Protein 5ICU (pdb70)

Organism: Methylosinus trichosporium (strain ATCC 35070 / NCIMB 11131 / UNIQEM 75 / OB3b) (NCBI:txid595536)

Foldseek 3Di:
DWAWDDKVVDFAAEDAFFDQKIKTFTNAFWDQVAKKKFKAFPVRHTQDMGWDDDPVRRRMIMDGGDGDDFFKIKIWMWTQGPVGDIDIDMHMYTYHYPDDDD

Structure (mmCIF, N/CA/C/O backbone):
data_5ICU
#
_entry.id   5ICU
#
_cell.length_a   28.671
_cell.length_b   54.125
_cell.length_c   65.371
_cell.angle_alpha   90.00
_cell.angle_beta   90.00
_cell.angle_gamma   90.00
#
_symmetry.space_group_name_H-M   'P 21 21 21'
#
loop_
_entity.id
_entity.type
_entity.pdbx_description
1 polymer CopC
2 non-polymer 'COPPER (II) ION'
3 non-polymer 'CHLORIDE ION'
4 non-polymer GLYCEROL
5 water water
#
loop_
_atom_site.group_PDB
_atom_site.id
_atom_site.type_symbol
_atom_site.label_atom_id
_atom_site.label_alt_id
_atom_site.label_comp_id
_atom_site.label_asym_id
_atom_site.label_entity_id
_atom_site.label_seq_id
_atom_site.pdbx_PDB_ins_code
_atom_site.Cartn_x
_atom_site.Cartn_y
_atom_site.Cartn_z
_atom_site.occupancy
_atom_site.B_iso_or_equiv
_atom_site.auth_seq_id
_atom_site.auth_comp_id
_atom_site.auth_asym_id
_atom_site.auth_atom_id
_atom_site.pdbx_PDB_model_num
ATOM 1 N N . HIS A 1 1 ? -2.083 -10.207 -13.098 1.00 9.99 23 HIS A N 1
ATOM 2 C CA . HIS A 1 1 ? -1.738 -10.100 -11.667 1.00 9.67 23 HIS A CA 1
ATOM 3 C C . HIS A 1 1 ? -1.589 -8.657 -11.299 1.00 9.10 23 HIS A C 1
ATOM 4 O O . HIS A 1 1 ? -0.899 -7.897 -12.003 1.00 10.05 23 HIS A O 1
ATOM 11 N N . SER A 1 2 ? -2.229 -8.271 -10.204 1.00 7.67 24 SER A N 1
ATOM 12 C CA . SER A 1 2 ? -2.144 -6.916 -9.662 1.00 7.28 24 SER A CA 1
ATOM 13 C C . SER A 1 2 ? -1.148 -6.930 -8.550 1.00 6.99 24 SER A C 1
ATOM 14 O O . SER A 1 2 ? -1.460 -7.228 -7.420 1.00 7.19 24 SER A O 1
ATOM 17 N N . PHE A 1 3 ? 0.112 -6.709 -8.888 1.00 6.84 25 PHE A N 1
ATOM 18 C CA . PHE A 1 3 ? 1.197 -6.739 -7.909 1.00 6.73 25 PHE A CA 1
ATOM 19 C C . PHE A 1 3 ? 1.247 -5.494 -7.054 1.00 6.68 25 PHE A C 1
ATOM 20 O O . PHE A 1 3 ? 0.910 -4.414 -7.509 1.00 6.91 25 PHE A O 1
ATOM 28 N N . LEU A 1 4 ? 1.755 -5.587 -5.827 1.00 6.53 26 LEU A N 1
ATOM 29 C CA . LEU A 1 4 ? 1.917 -4.401 -5.010 1.00 6.74 26 LEU A CA 1
ATOM 30 C C . LEU A 1 4 ? 2.924 -3.466 -5.671 1.00 7.30 26 LEU A C 1
ATOM 31 O O . LEU A 1 4 ? 4.032 -3.894 -6.069 1.00 7.31 26 LEU A O 1
ATOM 36 N N . VAL A 1 5 ? 2.571 -2.169 -5.757 1.00 7.64 27 VAL A N 1
ATOM 37 C CA . VAL A 1 5 ? 3.515 -1.170 -6.270 1.00 8.40 27 VAL A CA 1
ATOM 38 C C . VAL A 1 5 ? 3.804 -0.041 -5.325 1.00 9.11 27 VAL A C 1
ATOM 39 O O . VAL A 1 5 ? 4.788 0.662 -5.526 1.00 9.94 27 VAL A O 1
ATOM 43 N N . ASP A 1 6 ? 2.992 0.154 -4.309 1.00 9.60 28 ASP A N 1
ATOM 44 C CA . ASP A 1 6 ? 3.267 1.157 -3.271 1.00 10.48 28 ASP A CA 1
ATOM 45 C C . ASP A 1 6 ? 2.532 0.795 -2.010 1.00 9.55 28 ASP A C 1
ATOM 46 O O . ASP A 1 6 ? 1.500 0.187 -2.067 1.00 8.98 28 ASP A O 1
ATOM 51 N N . ALA A 1 7 ? 3.040 1.221 -0.866 1.00 9.17 29 ALA A N 1
ATOM 52 C CA . ALA A 1 7 ? 2.388 0.964 0.402 1.00 8.93 29 ALA A CA 1
ATOM 53 C C . ALA A 1 7 ? 2.756 2.039 1.397 1.00 9.38 29 ALA A C 1
ATOM 54 O O . ALA A 1 7 ? 3.851 2.593 1.329 1.00 10.14 29 ALA A O 1
ATOM 56 N N . SER A 1 8 ? 1.826 2.277 2.317 1.00 9.64 30 SER A N 1
ATOM 57 C CA . SER A 1 8 ? 2.043 3.143 3.487 1.00 10.74 30 SER A CA 1
ATOM 58 C C . SER A 1 8 ? 1.487 2.465 4.723 1.00 10.59 30 SER A C 1
ATOM 59 O O . SER A 1 8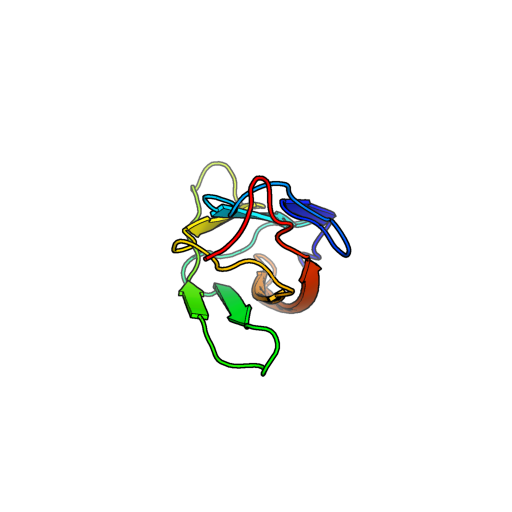 ? 0.314 2.163 4.750 1.00 10.67 30 SER A O 1
ATOM 62 N N . PRO A 1 9 ? 2.285 2.212 5.773 1.00 10.33 31 PRO A N 1
ATOM 63 C CA . PRO A 1 9 ? 3.753 2.263 5.728 1.00 10.51 31 PRO A CA 1
ATOM 64 C C . PRO A 1 9 ? 4.340 1.336 4.673 1.00 10.97 31 PRO A C 1
ATOM 65 O O . PRO A 1 9 ? 3.667 0.408 4.259 1.00 9.94 31 PRO A O 1
ATOM 69 N N . SER A 1 10 ? 5.552 1.549 4.199 1.00 12.33 32 SER A N 1
ATOM 70 C CA . SER A 1 10 ? 6.106 0.518 3.306 1.00 13.16 32 SER A CA 1
ATOM 71 C C . SER A 1 10 ? 7.198 -0.294 3.972 1.00 12.40 32 SER A C 1
ATOM 72 O O . SER A 1 10 ? 7.520 -0.081 5.139 1.00 12.00 32 SER A O 1
ATOM 75 N N . ALA A 1 11 ? 7.681 -1.281 3.236 1.00 11.87 33 ALA A N 1
ATOM 76 C CA . ALA A 1 11 ? 8.625 -2.263 3.724 1.00 11.50 33 ALA A CA 1
ATOM 77 C C . ALA A 1 11 ? 9.817 -1.582 4.370 1.00 11.93 33 ALA A C 1
ATOM 78 O O . ALA A 1 11 ? 10.475 -0.713 3.780 1.00 11.38 33 ALA A O 1
ATOM 80 N N . LYS A 1 12 ? 10.077 -2.031 5.593 1.00 12.19 34 LYS A N 1
ATOM 81 C CA . LYS A 1 12 ? 11.193 -1.612 6.444 1.00 13.73 34 LYS A CA 1
ATOM 82 C C . LYS A 1 12 ? 11.107 -0.171 6.959 1.00 13.74 34 LYS A C 1
ATOM 83 O O . LYS A 1 12 ? 12.060 0.331 7.555 1.00 14.44 34 LYS A O 1
ATOM 89 N N . ASP A 1 13 ? 9.953 0.481 6.791 1.00 13.55 35 ASP A N 1
ATOM 90 C CA . ASP A 1 13 ? 9.756 1.839 7.327 1.00 13.77 35 ASP A CA 1
ATOM 91 C C . ASP A 1 13 ? 9.701 1.775 8.840 1.00 12.95 35 ASP A C 1
ATOM 92 O O . ASP A 1 13 ? 9.214 0.826 9.431 1.00 12.38 35 ASP A O 1
ATOM 97 N N . HIS A 1 14 ? 10.216 2.845 9.431 1.00 12.81 36 HIS A N 1
ATOM 98 C CA . HIS A 1 14 ? 9.920 3.194 10.810 1.00 12.73 36 HIS A CA 1
ATOM 99 C C . HIS A 1 14 ? 9.004 4.375 10.806 1.00 12.90 36 HIS A C 1
ATOM 100 O O . HIS A 1 14 ? 9.312 5.391 10.156 1.00 14.13 36 HIS A O 1
ATOM 107 N N . VAL A 1 15 ? 7.932 4.301 11.579 1.00 12.10 37 VAL A N 1
ATOM 108 C CA . VAL A 1 15 ? 6.961 5.371 11.703 1.00 12.17 37 VAL A CA 1
ATOM 109 C C . VAL A 1 15 ? 7.022 5.821 13.152 1.00 11.91 37 VAL A C 1
ATOM 110 O O . VAL A 1 15 ? 7.309 5.033 14.042 1.00 11.98 37 VAL A O 1
ATOM 114 N N . ALA A 1 16 ? 6.748 7.100 13.360 1.00 12.37 38 ALA A N 1
ATOM 115 C CA . ALA A 1 16 ? 6.916 7.732 14.666 1.00 12.72 38 ALA A CA 1
ATOM 116 C C . ALA A 1 16 ? 5.744 7.529 15.585 1.00 12.28 38 ALA A C 1
ATOM 117 O O . ALA A 1 16 ? 5.818 7.869 16.774 1.00 13.49 38 ALA A O 1
ATOM 119 N N . ALA A 1 17 ? 4.638 7.047 15.038 1.00 11.70 39 ALA A N 1
ATOM 120 C CA . ALA A 1 17 ? 3.433 6.797 15.790 1.00 11.23 39 ALA A CA 1
ATOM 121 C C . ALA A 1 17 ? 2.620 5.737 15.086 1.00 10.77 39 ALA A C 1
ATOM 122 O O . ALA A 1 17 ? 2.894 5.429 13.925 1.00 10.38 39 ALA A O 1
ATOM 124 N N . SER A 1 18 ? 1.617 5.193 15.770 1.00 10.39 40 SER A N 1
ATOM 125 C CA . SER A 1 18 ? 0.806 4.136 15.186 1.00 10.15 40 SER A CA 1
ATOM 126 C C . SER A 1 18 ? 0.122 4.676 13.922 1.00 10.37 40 SER A C 1
ATOM 127 O O . SER A 1 18 ? -0.470 5.738 13.975 1.00 10.81 40 SER A O 1
ATOM 130 N N . PRO A 1 19 ? 0.193 3.930 12.803 1.00 10.83 41 PRO A N 1
ATOM 131 C CA . PRO A 1 19 ? -0.476 4.401 11.571 1.00 11.41 41 PRO A CA 1
ATOM 132 C C . PRO A 1 19 ? -1.987 4.266 11.702 1.00 11.71 41 PRO A C 1
ATOM 133 O O . PRO A 1 19 ? -2.460 3.227 12.144 1.00 12.37 41 PRO A O 1
ATOM 137 N N . LYS A 1 20 ? -2.744 5.254 11.281 1.00 12.47 42 LYS A N 1
ATOM 138 C CA . LYS A 1 20 ? -4.199 5.140 11.357 1.00 13.42 42 LYS A CA 1
ATOM 139 C C . LYS A 1 20 ? -4.719 4.075 10.390 1.00 12.35 42 LYS A C 1
ATOM 140 O O . LYS A 1 20 ? -5.681 3.365 10.677 1.00 12.20 42 LYS A O 1
ATOM 146 N N . LEU A 1 21 ? -4.044 3.933 9.271 1.00 12.34 43 LEU A N 1
ATOM 147 C CA . LEU A 1 21 ? -4.373 2.865 8.360 1.00 12.31 43 LEU A CA 1
ATOM 148 C C . LEU A 1 21 ? -3.181 2.423 7.579 1.00 11.02 43 LEU A C 1
ATOM 149 O O . LEU A 1 21 ? -2.120 3.074 7.565 1.00 10.95 43 LEU A O 1
ATOM 154 N N . VAL A 1 22 ? -3.338 1.240 6.990 1.00 9.88 44 VAL A N 1
ATOM 155 C CA . VAL A 1 22 ? -2.414 0.687 6.012 1.00 9.57 44 VAL A CA 1
ATOM 156 C C . VAL A 1 22 ? -3.044 0.938 4.660 1.00 9.14 44 VAL A C 1
ATOM 157 O O . VAL A 1 22 ? -4.226 0.613 4.473 1.00 8.56 44 VAL A O 1
ATOM 161 N N . LYS A 1 23 ? -2.291 1.526 3.748 1.00 9.14 45 LYS A N 1
ATOM 162 C CA . LYS A 1 23 ? -2.737 1.823 2.388 1.00 9.83 45 LYS A CA 1
ATOM 163 C C . LYS A 1 23 ? -1.888 1.066 1.416 1.00 9.07 45 LYS A C 1
ATOM 164 O O . LYS A 1 23 ? -0.658 1.213 1.411 1.00 9.12 45 LYS A O 1
ATOM 170 N N . LEU A 1 24 ? -2.506 0.274 0.548 1.00 8.05 46 LEU A N 1
ATOM 171 C CA . LEU A 1 24 ? -1.782 -0.474 -0.472 1.00 7.84 46 LEU A CA 1
ATOM 172 C C . LEU A 1 24 ? -2.253 -0.081 -1.846 1.00 8.05 46 LEU A C 1
ATOM 173 O O . LEU A 1 24 ? -3.455 0.102 -2.049 1.00 8.24 46 LEU A O 1
ATOM 178 N N . ARG A 1 25 ? -1.331 0.044 -2.798 1.00 7.96 47 ARG A N 1
ATOM 179 C CA . ARG A 1 25 ? -1.667 0.324 -4.197 1.00 8.57 47 ARG A CA 1
ATOM 180 C C . ARG A 1 25 ? -1.011 -0.732 -5.046 1.00 7.85 47 ARG A C 1
ATOM 181 O O . ARG A 1 25 ? 0.159 -1.113 -4.825 1.00 7.63 47 ARG A O 1
ATOM 189 N N . PHE A 1 26 ? -1.774 -1.228 -6.019 1.00 7.39 48 PHE A N 1
ATOM 190 C CA . PHE A 1 26 ? -1.406 -2.351 -6.871 1.00 7.16 48 PHE A CA 1
ATOM 191 C C . PHE A 1 26 ? -1.236 -1.888 -8.308 1.00 7.30 48 PHE A C 1
ATOM 192 O O . PHE A 1 26 ? -1.707 -0.815 -8.690 1.00 7.78 48 PHE A O 1
ATOM 200 N N . GLY A 1 27 ? -0.627 -2.742 -9.119 1.00 7.41 49 GLY A N 1
ATOM 201 C CA . GLY A 1 27 ? -0.415 -2.457 -10.520 1.00 7.87 49 GLY A CA 1
ATOM 202 C C . GLY A 1 27 ? -1.592 -2.655 -11.433 1.00 8.03 49 GLY A C 1
ATOM 203 O O . GLY A 1 27 ? -1.507 -2.330 -12.642 1.00 9.44 49 GLY A O 1
ATOM 204 N N . GLY A 1 28 ? -2.671 -3.190 -10.910 1.00 7.61 50 GLY A N 1
ATOM 205 C CA . GLY A 1 28 ? -3.925 -3.397 -11.650 1.00 7.63 50 GLY A CA 1
ATOM 206 C C . GLY A 1 28 ? -5.023 -3.408 -10.613 1.00 7.37 50 GLY A C 1
ATOM 207 O O . GLY A 1 28 ? -4.789 -3.279 -9.387 1.00 7.25 50 GLY A O 1
ATOM 208 N N . GLY A 1 29 ? -6.262 -3.564 -11.075 1.00 7.18 51 GLY A N 1
ATOM 209 C CA . GLY A 1 29 ? -7.416 -3.567 -10.164 1.00 7.07 51 GLY A CA 1
ATOM 210 C C . GLY A 1 29 ? -7.355 -4.753 -9.210 1.00 6.75 51 GLY A C 1
ATOM 211 O O . GLY A 1 29 ? -6.882 -5.832 -9.544 1.00 6.40 51 GLY A O 1
ATOM 212 N N . VAL A 1 30 ? -7.945 -4.565 -8.038 1.00 6.80 52 VAL A N 1
ATOM 213 C CA . VAL A 1 30 ? -8.213 -5.652 -7.109 1.00 6.92 52 VAL A CA 1
ATOM 214 C C . VAL A 1 30 ? -9.657 -5.545 -6.657 1.00 7.32 52 VAL A C 1
ATOM 215 O O . VAL A 1 30 ? -10.261 -4.490 -6.710 1.00 8.15 52 VAL A O 1
ATOM 219 N N . GLU A 1 31 ? -10.195 -6.676 -6.190 1.00 7.54 53 GLU A N 1
ATOM 220 C CA . GLU A 1 31 ? -11.587 -6.765 -5.782 1.00 8.06 53 GLU A CA 1
ATOM 221 C C . GLU A 1 31 ? -11.648 -6.652 -4.280 1.00 7.25 53 GLU A C 1
ATOM 222 O O . GLU A 1 31 ? -11.309 -7.606 -3.591 1.00 6.67 53 GLU A O 1
ATOM 228 N N . PRO A 1 32 ? -12.071 -5.517 -3.701 1.00 7.21 54 PRO A N 1
ATOM 229 C CA . PRO A 1 32 ? -12.014 -5.383 -2.262 1.00 6.92 54 PRO A CA 1
ATOM 230 C C . PRO A 1 32 ? -12.771 -6.461 -1.455 1.00 6.61 54 PRO A C 1
ATOM 231 O O . PRO A 1 32 ? -12.301 -6.896 -0.391 1.00 6.88 54 PRO A O 1
ATOM 235 N N . ALA A 1 33 ? -13.933 -6.895 -1.936 1.00 6.30 55 ALA A N 1
ATOM 236 C CA . ALA A 1 33 ? -14.735 -7.867 -1.184 1.00 6.30 55 ALA A CA 1
ATOM 237 C C . ALA A 1 33 ? -14.100 -9.236 -1.179 1.00 6.06 55 ALA A C 1
ATOM 238 O O . ALA A 1 33 ? -14.478 -10.082 -0.341 1.00 6.08 55 ALA A O 1
ATOM 240 N N . TYR A 1 34 ? -13.134 -9.478 -2.062 1.00 5.68 56 TYR A N 1
ATOM 241 C CA . TYR A 1 34 ? -12.399 -10.753 -2.111 1.00 5.55 56 TYR A CA 1
ATOM 242 C C . TYR A 1 34 ? -10.916 -10.516 -1.911 1.00 5.52 56 TYR A C 1
ATOM 243 O O . TYR A 1 34 ? -10.084 -11.280 -2.378 1.00 5.68 56 TYR A O 1
ATOM 252 N N . SER A 1 35 ? -10.574 -9.511 -1.114 1.00 5.61 57 SER A N 1
ATOM 253 C CA . SER A 1 35 ? -9.158 -9.220 -0.775 1.00 5.94 57 SER A CA 1
ATOM 254 C C . SER A 1 35 ? -9.009 -9.144 0.733 1.00 5.95 57 SER A C 1
ATOM 255 O O . SER A 1 35 ? -9.919 -8.723 1.439 1.00 6.68 57 SER A O 1
ATOM 258 N N . SER A 1 36 ? -7.826 -9.478 1.214 1.00 5.73 58 SER A N 1
ATOM 259 C CA . SER A 1 36 ? -7.547 -9.563 2.636 1.00 5.86 58 SER A CA 1
ATOM 260 C C . SER A 1 36 ? -6.205 -8.886 2.924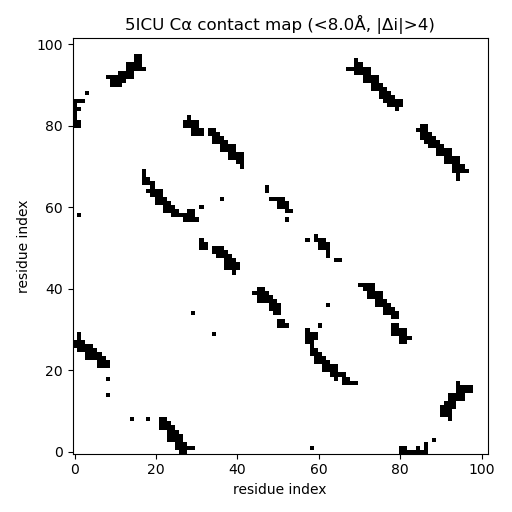 1.00 5.61 58 SER A C 1
ATOM 261 O O . SER A 1 36 ? -5.227 -9.102 2.198 1.00 6.07 58 SER A O 1
ATOM 264 N N . ILE A 1 37 ? -6.177 -8.063 3.976 1.00 5.34 59 ILE A N 1
ATOM 265 C CA . ILE A 1 37 ? -4.957 -7.491 4.523 1.00 5.31 59 ILE A CA 1
ATOM 266 C C . ILE A 1 37 ? -4.999 -7.846 6.002 1.00 5.34 59 ILE A C 1
ATOM 267 O O . ILE A 1 37 ? -6.030 -7.672 6.657 1.00 5.75 59 ILE A O 1
ATOM 272 N N . SER A 1 38 ? -3.847 -8.249 6.518 1.00 5.38 60 SER A N 1
ATOM 273 C CA . SER A 1 38 ? -3.713 -8.562 7.937 1.00 5.57 60 SER A CA 1
ATOM 274 C C . SER A 1 38 ? -2.489 -7.876 8.509 1.00 5.61 60 SER A C 1
ATOM 275 O O . SER A 1 38 ? -1.476 -7.739 7.843 1.00 5.76 60 SER A O 1
ATOM 278 N N . ILE A 1 39 ? -2.569 -7.452 9.768 1.00 5.77 61 ILE A N 1
ATOM 279 C CA . ILE A 1 39 ? -1.402 -7.026 10.524 1.00 6.14 61 ILE A CA 1
ATOM 280 C C . ILE A 1 39 ? -1.118 -8.044 11.577 1.00 6.17 61 ILE A C 1
ATOM 281 O O . ILE A 1 39 ? -2.012 -8.425 12.349 1.00 6.35 61 ILE A O 1
ATOM 286 N N . LEU A 1 40 ? 0.134 -8.489 11.612 1.00 6.41 62 LEU A N 1
ATOM 287 C CA . LEU A 1 40 ? 0.656 -9.451 12.608 1.00 6.97 62 LEU A CA 1
ATOM 288 C C . LEU A 1 40 ? 1.610 -8.730 13.514 1.00 7.19 62 LEU A C 1
ATOM 289 O O . LEU A 1 40 ? 2.361 -7.891 13.068 1.00 7.23 62 LEU A O 1
ATOM 294 N N . ASP A 1 41 ? 1.565 -9.028 14.802 1.00 7.62 63 ASP A N 1
ATOM 295 C CA . ASP A 1 41 ? 2.569 -8.476 15.726 1.00 8.31 63 ASP A CA 1
ATOM 296 C C . ASP A 1 41 ? 3.871 -9.247 15.683 1.00 8.78 63 ASP A C 1
ATOM 297 O O . ASP A 1 41 ? 4.022 -10.146 14.857 1.00 8.49 63 ASP A O 1
ATOM 302 N N . SER A 1 42 ? 4.829 -8.865 16.521 1.00 9.65 64 SER A N 1
ATOM 303 C CA . SER A 1 42 ? 6.156 -9.415 16.452 1.00 10.49 64 SER A CA 1
ATOM 304 C C . SER A 1 42 ? 6.259 -10.849 16.878 1.00 11.03 64 SER A C 1
ATOM 305 O O . SER A 1 42 ? 7.304 -11.444 16.711 1.00 10.51 64 SER A O 1
ATOM 308 N N . THR A 1 43 ? 5.182 -11.408 17.439 1.00 11.99 65 THR A N 1
ATOM 309 C CA . THR A 1 43 ? 5.091 -12.866 17.725 1.00 13.27 65 THR A CA 1
ATOM 310 C C . THR A 1 43 ? 4.304 -13.636 16.647 1.00 12.37 65 THR A C 1
ATOM 311 O O . THR A 1 43 ? 4.179 -14.862 16.686 1.00 13.13 65 THR A O 1
ATOM 315 N N . GLY A 1 44 ? 3.770 -12.917 15.680 1.00 10.89 66 GLY A N 1
ATOM 316 C CA . GLY A 1 44 ? 2.932 -13.469 14.643 1.00 10.43 66 GLY A CA 1
ATOM 317 C C . GLY A 1 44 ? 1.446 -13.557 15.019 1.00 10.02 66 GLY A C 1
ATOM 318 O O . GLY A 1 44 ? 0.697 -14.131 14.262 1.00 10.83 66 GLY A O 1
ATOM 319 N N . LYS A 1 45 ? 1.044 -12.952 16.135 1.00 10.13 67 LYS A N 1
ATOM 320 C CA . LYS A 1 45 ? -0.360 -12.901 16.509 1.00 10.44 67 LYS A CA 1
ATOM 321 C C . LYS A 1 45 ? -1.111 -11.957 15.575 1.00 9.14 67 LYS A C 1
ATOM 322 O O . LYS A 1 45 ? -0.652 -10.853 15.258 1.00 8.03 67 LYS A O 1
ATOM 328 N N . LEU A 1 46 ? -2.301 -12.376 15.153 1.00 8.51 68 LEU A N 1
ATOM 329 C CA . LEU A 1 46 ? -3.163 -11.566 14.300 1.00 8.48 68 LEU A CA 1
ATOM 330 C C . L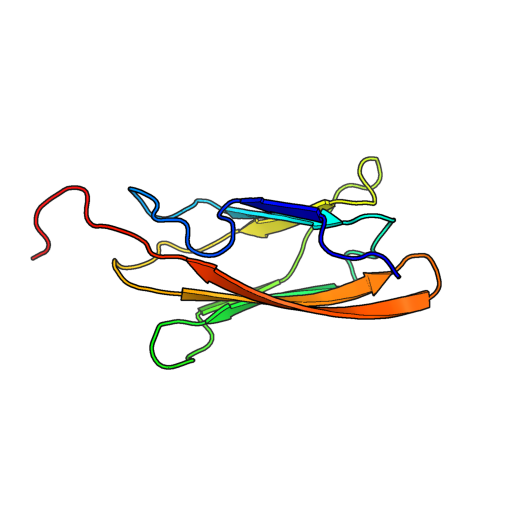EU A 1 46 ? -3.718 -10.398 15.08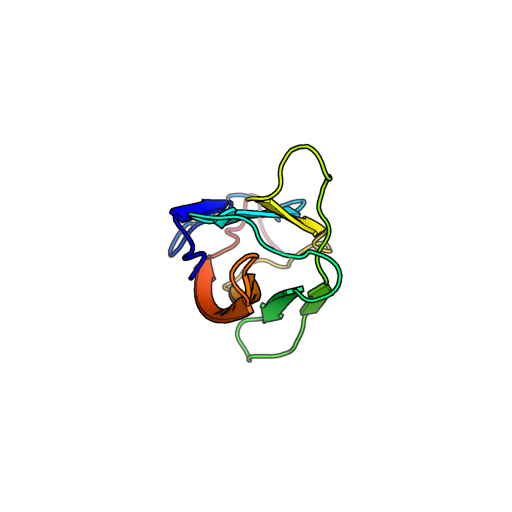8 1.00 8.32 68 LEU A C 1
ATOM 331 O O . LEU A 1 46 ? -4.427 -10.583 16.055 1.00 9.14 68 LEU A O 1
ATOM 336 N N . VAL A 1 47 ? -3.391 -9.190 14.659 1.00 7.65 69 VAL A N 1
ATOM 337 C CA . VAL A 1 47 ? -3.888 -7.956 15.301 1.00 7.77 69 VAL A CA 1
ATOM 338 C C . VAL A 1 47 ? -5.239 -7.561 14.706 1.00 7.90 69 VAL A C 1
ATOM 339 O O . VAL A 1 47 ? -6.196 -7.267 15.439 1.00 8.62 69 VAL A O 1
ATOM 343 N N . VAL A 1 48 ? -5.308 -7.523 13.369 1.00 7.35 70 VAL A N 1
ATOM 344 C CA . VAL A 1 48 ? -6.522 -7.124 12.663 1.00 7.57 70 VAL A CA 1
ATOM 345 C C . VAL A 1 48 ? -6.446 -7.651 11.245 1.00 6.96 70 VAL A C 1
ATOM 346 O O . VAL A 1 48 ? -5.347 -7.809 10.715 1.00 6.86 70 VAL A O 1
ATOM 350 N N . GLU A 1 49 ? -7.595 -7.966 10.688 1.00 6.92 71 GLU A N 1
ATOM 351 C CA . GLU A 1 49 ? -7.726 -8.347 9.274 1.00 6.95 71 GLU A CA 1
ATOM 352 C C . GLU A 1 49 ? -8.861 -7.564 8.661 1.00 7.13 71 GLU A C 1
ATOM 353 O O . GLU A 1 49 ? -9.861 -7.282 9.314 1.00 7.54 71 GLU A O 1
ATOM 359 N N . GLY A 1 50 ? -8.718 -7.225 7.395 1.00 6.85 72 GLY A N 1
ATOM 360 C CA . GLY A 1 50 ? -9.833 -6.672 6.623 1.00 7.57 72 GLY A CA 1
ATOM 361 C C . GLY A 1 50 ? -9.374 -6.059 5.332 1.00 7.49 72 GLY A C 1
ATOM 362 O O . GLY A 1 50 ? -8.244 -6.328 4.902 1.00 8.06 72 GLY A O 1
ATOM 363 N N . ALA A 1 51 ? -10.224 -5.273 4.672 1.00 7.85 73 ALA A N 1
ATOM 364 C CA . ALA A 1 51 ? -9.878 -4.565 3.438 1.00 8.35 73 ALA A CA 1
ATOM 365 C C . ALA A 1 51 ? -11.049 -3.720 3.017 1.00 9.17 73 ALA A C 1
ATOM 366 O O . ALA A 1 51 ? -12.199 -4.165 3.060 1.00 10.48 73 ALA A O 1
ATOM 368 N N . LYS A 1 52 ? -10.767 -2.478 2.636 1.00 10.08 74 LYS A N 1
ATOM 369 C CA . LYS A 1 52 ? -11.830 -1.683 2.012 1.00 11.56 74 LYS A CA 1
ATOM 370 C C . LYS A 1 52 ? -11.275 -0.969 0.810 1.00 10.24 74 LYS A C 1
ATOM 371 O O . LYS A 1 52 ? -10.062 -0.831 0.655 1.00 9.44 74 LYS A O 1
ATOM 377 N N . GLY A 1 53 ? -12.177 -0.637 -0.090 1.00 10.27 75 GLY A N 1
ATOM 378 C CA . GLY A 1 53 ? -11.816 0.133 -1.280 1.00 10.73 75 GLY A CA 1
ATOM 379 C C . GLY A 1 53 ? -12.936 1.027 -1.725 1.00 11.85 75 GLY A C 1
ATOM 380 O O . GLY A 1 53 ? -14.030 0.985 -1.192 1.00 12.56 75 GLY A O 1
ATOM 381 N N . GLN A 1 54 ? -12.656 1.805 -2.751 1.00 12.70 76 GLN A N 1
ATOM 382 C CA . GLN A 1 54 ? -13.611 2.726 -3.372 1.00 13.99 76 GLN A CA 1
ATOM 383 C C . GLN A 1 54 ? -13.643 2.372 -4.840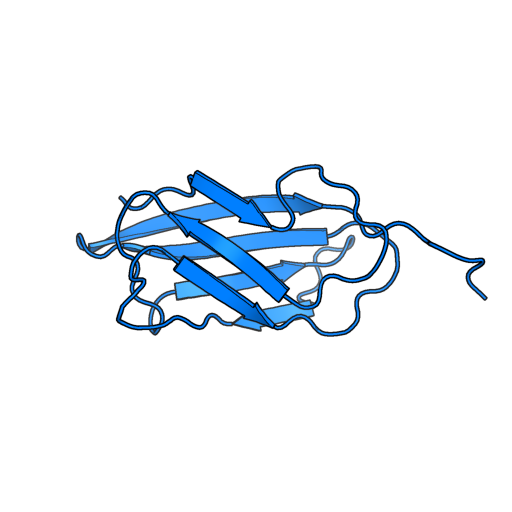 1.00 13.26 76 GLN A C 1
ATOM 384 O O . GLN A 1 54 ? -12.592 2.148 -5.455 1.00 11.70 76 GLN A O 1
ATOM 390 N N . ALA A 1 55 ? -14.842 2.345 -5.434 1.00 13.77 77 ALA A N 1
ATOM 391 C CA . ALA A 1 55 ? -14.990 1.896 -6.808 1.00 13.79 77 ALA A CA 1
ATOM 392 C C . ALA A 1 55 ? -14.217 2.694 -7.866 1.00 13.84 77 ALA A C 1
ATOM 393 O O . ALA A 1 55 ? -13.779 2.150 -8.882 1.00 14.49 77 ALA A O 1
ATOM 395 N N . ASP A 1 56 ? -14.052 3.983 -7.596 1.00 14.13 78 ASP A N 1
ATOM 396 C CA . ASP A 1 56 ? -13.310 4.860 -8.499 1.00 14.91 78 ASP A CA 1
ATOM 397 C C . ASP A 1 56 ? -11.783 4.755 -8.389 1.00 13.73 78 ASP A C 1
ATOM 398 O O . ASP A 1 56 ? -11.071 5.337 -9.191 1.00 14.14 78 ASP A O 1
ATOM 403 N N . LYS A 1 57 ? -11.295 3.964 -7.430 1.00 12.25 79 LYS A N 1
ATOM 404 C CA . LYS A 1 57 ? -9.857 3.709 -7.237 1.00 11.82 79 LYS A CA 1
ATOM 405 C C . LYS A 1 57 ? -9.632 2.198 -7.157 1.00 10.54 79 LYS A C 1
ATOM 406 O O . LYS A 1 57 ? -9.288 1.647 -6.088 1.00 9.77 79 LYS A O 1
ATOM 412 N N . PRO A 1 58 ? -9.810 1.503 -8.293 1.00 10.01 80 PRO A N 1
ATOM 413 C CA . PRO A 1 58 ? -9.797 0.029 -8.257 1.00 9.59 80 PRO A CA 1
ATOM 414 C C . PRO A 1 58 ? -8.458 -0.582 -7.843 1.00 8.99 80 PRO A C 1
ATOM 415 O O . PRO A 1 58 ? -8.405 -1.744 -7.421 1.00 8.36 80 PRO A O 1
ATOM 419 N N . ARG A 1 59 ? -7.378 0.189 -7.956 1.00 9.26 81 ARG A N 1
ATOM 420 C CA . ARG A 1 59 ? -6.046 -0.335 -7.676 1.00 9.43 81 ARG A CA 1
ATOM 421 C C . ARG A 1 59 ? -5.649 -0.175 -6.212 1.00 9.15 81 ARG A C 1
ATOM 422 O O . ARG A 1 59 ? -4.526 -0.524 -5.858 1.00 8.76 81 ARG A O 1
ATOM 430 N N . GLU A 1 60 ? -6.515 0.360 -5.354 1.00 8.95 82 GLU A N 1
ATOM 431 C CA . GLU A 1 60 ? -6.134 0.666 -3.967 1.00 9.44 82 GLU A CA 1
ATOM 432 C C . GLU A 1 60 ? -6.948 -0.077 -2.951 1.00 8.65 82 GLU A C 1
ATOM 433 O O . GLU A 1 60 ? -8.113 -0.319 -3.169 1.00 8.57 82 GLU A O 1
ATOM 439 N N . LEU A 1 61 ? -6.323 -0.405 -1.831 1.00 8.09 83 LEU A N 1
ATOM 440 C CA . LEU A 1 61 ? -7.035 -0.957 -0.681 1.00 8.07 83 LEU A CA 1
ATOM 441 C C . LEU A 1 61 ? -6.550 -0.263 0.542 1.00 8.23 83 LEU A C 1
ATOM 442 O O . LEU A 1 61 ? -5.363 0.106 0.637 1.00 8.42 83 LEU A O 1
ATOM 447 N N . THR A 1 62 ? -7.421 -0.177 1.547 1.00 8.14 84 THR A N 1
ATOM 448 C CA . THR A 1 62 ? -6.990 0.294 2.877 1.00 8.66 84 THR A CA 1
ATOM 449 C C . THR A 1 62 ? -7.467 -0.636 3.985 1.00 8.52 84 THR A C 1
ATOM 450 O O . THR A 1 62 ? -8.436 -1.415 3.806 1.00 8.33 84 THR A O 1
ATOM 454 N N . LEU A 1 63 ? -6.743 -0.600 5.115 1.00 8.95 85 LEU A N 1
ATOM 455 C CA . LEU A 1 63 ? -7.148 -1.329 6.312 1.00 9.66 85 LEU A CA 1
ATOM 456 C C . LEU A 1 63 ? -7.010 -0.353 7.487 1.00 10.14 85 LEU A C 1
ATOM 457 O O . LEU A 1 63 ? -5.908 0.155 7.727 1.00 10.18 85 LEU A O 1
ATOM 462 N N . ASP A 1 64 ? -8.101 -0.156 8.235 1.00 11.15 86 ASP A N 1
ATOM 463 C CA . ASP A 1 64 ? -8.038 0.678 9.455 1.00 13.00 86 ASP A CA 1
ATOM 464 C C . ASP A 1 64 ? -7.351 -0.106 10.552 1.00 12.04 86 ASP A C 1
ATOM 465 O O . ASP A 1 64 ? -7.722 -1.247 10.841 1.00 12.85 86 ASP A O 1
ATOM 470 N N . ALA A 1 65 ? -6.307 0.463 11.135 1.00 11.32 87 ALA A N 1
ATOM 471 C CA . ALA A 1 65 ? -5.564 -0.225 12.197 1.00 10.77 87 ALA A CA 1
ATOM 472 C C . ALA A 1 65 ? -6.069 0.231 13.556 1.00 10.84 87 ALA A C 1
ATOM 473 O O . ALA A 1 65 ? -6.297 1.410 13.763 1.00 11.22 87 ALA A O 1
ATOM 475 N N . PRO A 1 66 ? -6.121 -0.675 14.513 1.00 10.35 88 PRO A N 1
ATOM 476 C CA . PRO A 1 66 ? -6.225 -0.217 15.916 1.00 10.61 88 PRO A CA 1
ATOM 477 C C . PRO A 1 66 ? -4.919 0.405 16.342 1.00 10.59 88 PRO A C 1
ATOM 478 O O . PRO A 1 66 ? -3.936 0.422 15.605 1.00 10.31 88 PRO A O 1
ATOM 482 N N . GLU A 1 67 ? -4.892 0.996 17.522 1.00 10.67 89 GLU A N 1
ATOM 483 C CA . GLU A 1 67 ? -3.707 1.543 18.090 1.00 11.27 89 GLU A CA 1
ATOM 484 C C . GLU A 1 67 ? -2.678 0.475 18.284 1.00 10.89 89 GLU A C 1
ATOM 485 O O . GLU A 1 67 ? -2.953 -0.517 18.978 1.00 12.78 89 GLU A O 1
ATOM 491 N N . LEU A 1 68 ? -1.542 0.649 17.631 1.00 10.13 90 LEU A N 1
ATOM 492 C CA . LEU A 1 68 ? -0.445 -0.296 17.673 1.00 9.93 90 LEU A CA 1
ATOM 493 C C . LEU A 1 68 ? 0.623 0.115 18.675 1.00 10.40 90 LEU A C 1
ATOM 494 O O . LEU A 1 68 ? 1.187 1.198 18.573 1.00 11.13 90 LEU A O 1
ATOM 499 N N . ALA A 1 69 ? 0.944 -0.816 19.576 1.00 10.20 91 ALA A N 1
ATOM 500 C CA . ALA A 1 69 ? 2.039 -0.673 20.489 1.00 10.09 91 ALA A CA 1
ATOM 501 C C . ALA A 1 69 ? 3.354 -0.523 19.753 1.00 10.20 91 ALA A C 1
ATOM 502 O O . ALA A 1 69 ? 3.516 -1.012 18.634 1.00 9.83 91 ALA A O 1
ATOM 504 N N . VAL A 1 70 ? 4.308 0.149 20.340 1.00 10.12 92 VAL A N 1
ATOM 505 C CA . VAL A 1 70 ? 5.646 0.248 19.831 1.00 10.15 92 VAL A CA 1
ATOM 506 C C . VAL A 1 70 ? 6.187 -1.166 19.585 1.00 10.27 92 VAL A C 1
ATOM 507 O O . VAL A 1 70 ? 6.013 -2.066 20.418 1.00 11.24 92 VAL A O 1
ATOM 511 N N . GLY A 1 71 ? 6.835 -1.329 18.442 1.00 9.71 93 GLY A N 1
ATOM 512 C CA . GLY A 1 71 ? 7.450 -2.571 18.034 1.00 9.80 93 GLY A CA 1
ATOM 513 C C . GLY A 1 71 ? 7.266 -2.822 16.545 1.00 9.40 93 GLY A C 1
ATOM 514 O O . GLY A 1 71 ? 6.831 -1.960 15.782 1.00 9.46 93 GLY A O 1
ATOM 515 N N . SER A 1 72 ? 7.656 -4.029 16.141 1.00 9.91 94 SER A N 1
ATOM 516 C CA A SER A 1 72 ? 7.630 -4.393 14.731 0.50 9.87 94 SER A CA 1
ATOM 517 C CA B SER A 1 72 ? 7.673 -4.449 14.747 0.50 9.90 94 SER A CA 1
ATOM 518 C C . SER A 1 72 ? 6.376 -5.205 14.396 1.00 9.49 94 SER A C 1
ATOM 519 O O . SER A 1 72 ? 5.811 -5.922 15.239 1.00 9.91 94 SER A O 1
ATOM 524 N N . TYR A 1 73 ? 5.933 -5.018 13.150 1.00 8.40 95 TYR A N 1
ATOM 525 C CA . TYR A 1 73 ? 4.728 -5.636 12.596 1.00 7.97 95 TYR A CA 1
ATOM 526 C C . TYR A 1 73 ? 4.976 -6.129 11.199 1.00 7.57 95 TYR A C 1
ATOM 527 O O . TYR A 1 73 ? 5.834 -5.626 10.497 1.00 8.06 95 TYR A O 1
ATOM 536 N N . VAL A 1 74 ? 4.178 -7.100 10.792 1.00 7.07 96 VAL A N 1
ATOM 537 C CA . VAL A 1 74 ? 4.136 -7.528 9.409 1.00 6.81 96 VAL A CA 1
ATOM 538 C C . VAL A 1 74 ? 2.753 -7.302 8.885 1.00 6.52 96 VAL A C 1
ATOM 539 O O . VAL A 1 74 ? 1.761 -7.674 9.508 1.00 6.77 96 VAL A O 1
ATOM 543 N N . VAL A 1 75 ? 2.710 -6.690 7.700 1.00 5.99 97 VAL A N 1
ATOM 544 C CA . VAL A 1 75 ? 1.517 -6.579 6.908 1.00 5.94 97 VAL A CA 1
ATOM 545 C C . VAL A 1 75 ? 1.572 -7.706 5.925 1.00 5.77 97 VAL A C 1
ATOM 546 O O . VAL A 1 75 ? 2.545 -7.801 5.173 1.00 6.09 97 VAL A O 1
ATOM 550 N N . LYS A 1 76 ? 0.526 -8.531 5.893 1.00 5.43 98 LYS A N 1
ATOM 551 C CA . LYS A 1 76 ? 0.402 -9.513 4.814 1.00 5.39 98 LYS A CA 1
ATOM 552 C C . LYS A 1 76 ? -0.863 -9.248 4.060 1.00 5.27 98 LYS A C 1
ATOM 553 O O . LYS A 1 76 ? -1.801 -8.683 4.591 1.00 5.35 98 LYS A O 1
ATOM 559 N N . PHE A 1 77 ? -0.893 -9.664 2.811 1.00 4.98 99 PHE A N 1
ATOM 560 C CA . PHE A 1 77 ? -2.055 -9.411 1.953 1.00 4.84 99 PHE A CA 1
ATOM 561 C C . PHE A 1 77 ? -2.254 -10.544 0.986 1.00 4.72 99 PHE A C 1
ATOM 562 O O . PHE A 1 77 ? -1.307 -11.146 0.539 1.00 4.70 99 PHE A O 1
ATOM 570 N N . ARG A 1 78 ? -3.524 -10.776 0.647 1.00 4.67 100 ARG A N 1
ATOM 571 C CA . ARG A 1 78 ? -3.858 -11.802 -0.308 1.00 5.01 100 ARG A CA 1
ATOM 572 C C . ARG A 1 78 ? -5.060 -11.277 -1.074 1.00 4.92 100 ARG A C 1
ATOM 573 O O . ARG A 1 78 ? -6.171 -11.193 -0.513 1.00 5.09 100 ARG A O 1
ATOM 581 N N . VAL A 1 79 ? -4.826 -10.828 -2.306 1.00 5.16 101 VAL A N 1
ATOM 582 C CA . VAL A 1 79 ? -5.809 -10.071 -3.054 1.00 5.30 101 VAL A CA 1
ATOM 583 C C . VAL A 1 79 ? -6.253 -10.840 -4.272 1.00 5.17 101 VAL A C 1
ATOM 584 O O . VAL A 1 79 ? -5.481 -11.617 -4.838 1.00 5.09 101 VAL A O 1
ATOM 588 N N . LEU A 1 80 ? -7.492 -10.575 -4.676 1.00 5.32 102 LEU A N 1
ATOM 589 C CA . LEU A 1 80 ? -8.007 -11.102 -5.964 1.00 5.58 102 LEU A CA 1
ATOM 590 C C . LEU A 1 80 ? -7.903 -10.001 -6.997 1.00 5.86 102 LEU A C 1
ATOM 591 O O . LEU A 1 80 ? -8.543 -8.978 -6.874 1.00 6.24 102 LEU A O 1
ATOM 596 N N . SER A 1 81 ? -7.041 -10.208 -7.984 1.00 6.06 103 SER A N 1
ATOM 597 C CA . SER A 1 81 ? -6.851 -9.227 -9.066 1.00 6.70 103 SER A CA 1
ATOM 598 C C . SER A 1 81 ? -8.056 -9.202 -9.981 1.00 7.65 103 SER A C 1
ATOM 599 O O . SER A 1 81 ? -8.771 -10.183 -10.116 1.00 7.81 103 SER A O 1
ATOM 602 N N . SER A 1 82 ? -8.227 -8.077 -10.668 1.00 8.66 104 SER A N 1
ATOM 603 C CA . SER A 1 82 ? -9.369 -7.931 -11.573 1.00 9.97 104 SER A CA 1
ATOM 604 C C . SER A 1 82 ? -9.240 -8.885 -12.739 1.00 10.75 104 SER A C 1
ATOM 605 O O . SER A 1 82 ? -10.279 -9.197 -13.362 1.00 12.04 104 SER A O 1
ATOM 608 N N . ASP A 1 83 ? -8.044 -9.396 -13.054 1.00 11.21 105 ASP A N 1
ATOM 609 C CA . ASP A 1 83 ? -7.901 -10.337 -14.138 1.00 12.03 105 ASP A CA 1
ATOM 610 C C . ASP A 1 83 ? -8.104 -11.770 -13.700 1.00 11.50 105 ASP A C 1
ATOM 611 O O . ASP A 1 83 ? -7.828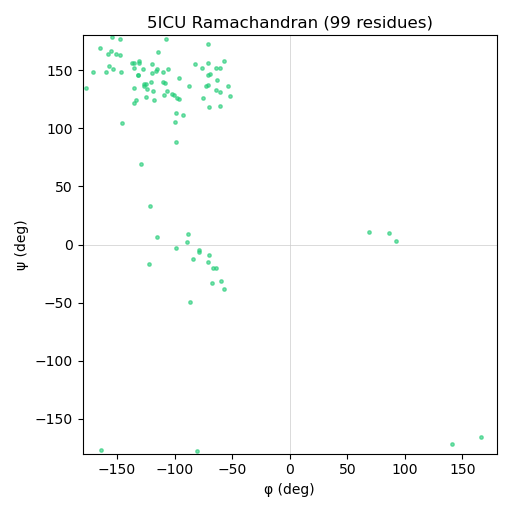 -12.707 -14.486 1.00 13.72 105 ASP A O 1
ATOM 616 N N . GLY A 1 84 ? -8.569 -11.979 -12.458 1.00 10.55 106 GLY A N 1
ATOM 617 C CA . GLY A 1 84 ? -8.879 -13.272 -11.934 1.00 9.94 106 GLY A CA 1
ATOM 618 C C . GLY A 1 84 ? -7.775 -13.983 -11.184 1.00 9.49 106 GLY A C 1
ATOM 619 O O . GLY A 1 84 ? -7.963 -15.109 -10.792 1.00 10.24 106 GLY A O 1
ATOM 620 N N . HIS A 1 85 ? -6.598 -13.364 -10.986 1.00 8.48 107 HIS A N 1
ATOM 621 C CA . HIS A 1 85 ? -5.424 -14.037 -10.403 1.00 8.16 107 HIS A CA 1
ATOM 622 C C . HIS A 1 85 ? -5.145 -13.569 -9.013 1.00 7.29 107 HIS A C 1
ATOM 623 O O . HIS A 1 85 ? -5.285 -12.386 -8.700 1.00 7.23 107 HIS A O 1
ATOM 630 N N . ILE A 1 86 ? -4.795 -14.515 -8.163 1.00 6.73 108 ILE A N 1
ATOM 631 C CA . ILE A 1 86 ? -4.536 -14.226 -6.756 1.00 6.42 108 ILE A CA 1
ATOM 632 C C . ILE A 1 86 ? -3.077 -13.829 -6.574 1.00 6.23 108 ILE A C 1
ATOM 633 O O . ILE A 1 86 ? -2.178 -14.459 -7.127 1.00 6.92 108 ILE A O 1
ATOM 638 N N . VAL A 1 87 ? -2.875 -12.781 -5.779 1.00 5.68 109 VAL A N 1
ATOM 639 C CA . VAL A 1 87 ? -1.561 -12.286 -5.410 1.00 5.59 109 VAL A CA 1
ATOM 640 C C . VAL A 1 87 ? -1.434 -12.242 -3.878 1.00 5.33 109 VAL A C 1
ATOM 641 O O . VAL A 1 87 ? -2.277 -11.636 -3.194 1.00 5.50 109 VAL A O 1
ATOM 645 N N . GLU A 1 88 ? -0.388 -12.864 -3.347 1.00 5.19 110 GLU A N 1
ATOM 646 C CA . GLU A 1 88 ? 0.001 -12.740 -1.958 1.00 5.09 110 GLU A CA 1
ATOM 647 C C . GLU A 1 88 ? 1.279 -11.961 -1.816 1.00 4.79 110 GLU A C 1
ATOM 648 O O . GLU A 1 88 ? 2.177 -12.050 -2.662 1.00 4.86 110 GLU A O 1
ATOM 654 N N . GLY A 1 89 ? 1.398 -11.232 -0.695 1.00 4.55 111 GLY A N 1
ATOM 655 C CA . GLY A 1 89 ? 2.693 -10.643 -0.348 1.00 4.69 111 GLY A CA 1
ATOM 656 C C . GLY A 1 89 ? 2.652 -10.234 1.111 1.00 4.58 111 GLY A C 1
ATOM 657 O O . GLY A 1 89 ? 1.698 -10.474 1.840 1.00 4.60 111 GLY A O 1
ATOM 658 N N . LYS A 1 90 ? 3.742 -9.624 1.549 1.00 4.69 112 LYS A N 1
ATOM 659 C CA . LYS A 1 90 ? 3.973 -9.327 2.952 1.00 4.76 112 LYS A CA 1
ATOM 660 C C . LYS A 1 90 ? 5.202 -8.438 3.115 1.00 4.96 112 LYS A C 1
ATOM 661 O O . LYS A 1 90 ? 6.124 -8.535 2.326 1.00 4.92 112 LYS A O 1
ATOM 667 N N . TYR A 1 91 ? 5.172 -7.608 4.135 1.00 5.27 113 TYR A N 1
ATOM 668 C CA . TYR A 1 91 ? 6.344 -6.793 4.475 1.00 5.68 113 TYR A CA 1
ATOM 669 C C . TYR A 1 91 ? 6.296 -6.363 5.922 1.00 6.06 113 TYR A C 1
ATOM 670 O O . TYR A 1 91 ? 5.249 -6.441 6.533 1.00 5.69 113 TYR A O 1
ATOM 679 N N . GLU A 1 92 ? 7.428 -5.912 6.442 1.00 7.22 114 GLU A N 1
ATOM 680 C CA . GLU A 1 92 ? 7.544 -5.513 7.831 1.00 8.25 114 GLU A CA 1
ATOM 681 C C . GLU A 1 92 ? 7.608 -4.000 7.941 1.00 8.34 114 GLU A C 1
ATOM 682 O O . GLU A 1 92 ? 8.084 -3.324 7.035 1.00 8.76 114 GLU A O 1
ATOM 688 N N . PHE A 1 93 ? 7.128 -3.473 9.066 1.00 8.26 115 PHE A N 1
ATOM 689 C CA . PHE A 1 93 ? 7.395 -2.062 9.432 1.00 8.51 115 PHE A CA 1
ATOM 690 C C . PHE A 1 93 ? 7.480 -1.987 10.937 1.00 8.68 115 PHE A C 1
ATOM 691 O O . PHE A 1 93 ? 7.065 -2.889 11.619 1.00 8.78 115 PHE A O 1
ATOM 699 N N . THR A 1 94 ? 8.051 -0.886 11.430 1.00 8.93 116 THR A N 1
ATOM 700 C CA . THR A 1 94 ? 8.239 -0.689 12.867 1.00 8.98 116 THR A CA 1
ATOM 701 C C . THR A 1 94 ? 7.604 0.599 13.327 1.00 8.56 116 THR A C 1
ATOM 702 O O . THR A 1 94 ? 7.729 1.633 12.663 1.00 8.61 116 THR A O 1
ATOM 706 N N . VAL A 1 95 ? 6.874 0.493 14.441 1.00 8.19 117 VAL A N 1
ATOM 707 C CA . VAL A 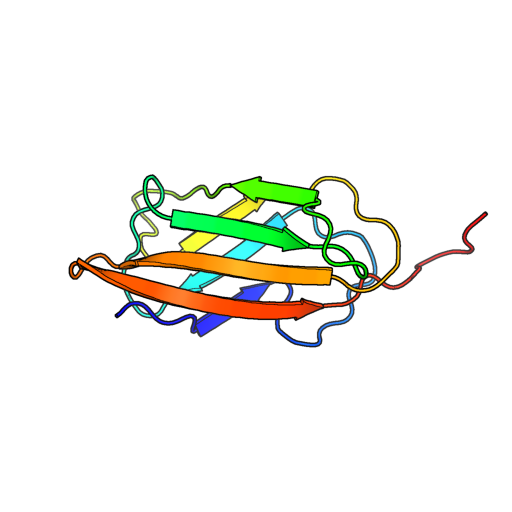1 95 ? 6.352 1.666 15.175 1.00 8.29 117 VAL A CA 1
ATOM 708 C C . VAL A 1 95 ? 7.387 2.002 16.221 1.00 8.32 117 VAL A C 1
ATOM 709 O O . VAL A 1 95 ? 7.625 1.237 17.136 1.00 8.19 117 VAL A O 1
ATOM 713 N N . ASP A 1 96 ? 8.030 3.144 16.029 1.00 8.46 118 ASP A N 1
ATOM 714 C CA . ASP A 1 96 ? 8.977 3.682 17.018 1.00 8.67 118 ASP A CA 1
ATOM 715 C C . ASP A 1 96 ? 8.253 4.432 18.143 1.00 8.22 118 ASP A C 1
ATOM 716 O O . ASP A 1 96 ? 7.181 4.953 17.945 1.00 8.26 118 ASP A O 1
ATOM 721 N N . PRO A 1 97 ? 8.878 4.523 19.326 1.00 7.73 119 PRO A N 1
ATOM 722 C CA . PRO A 1 97 ? 8.371 5.416 20.366 1.00 7.69 119 PRO A CA 1
ATOM 723 C C . PRO A 1 97 ? 8.607 6.879 19.970 1.00 7.81 119 PRO A C 1
ATOM 724 O O . PRO A 1 97 ? 9.574 7.218 19.310 1.00 8.10 119 PRO A O 1
ATOM 728 N N . HIS A 1 98 ? 7.669 7.722 20.361 1.00 7.90 120 HIS A N 1
ATOM 729 C CA . HIS A 1 98 ? 7.839 9.175 20.237 1.00 8.25 120 HIS A CA 1
ATOM 730 C C . HIS A 1 98 ? 7.876 9.867 21.595 1.00 8.18 120 HIS A C 1
ATOM 731 O O . HIS A 1 98 ? 7.866 11.105 21.673 1.00 8.49 120 HIS A O 1
ATOM 738 N N . GLU A 1 99 ? 7.890 9.075 22.660 1.00 7.82 121 GLU A N 1
ATOM 739 C CA . GLU A 1 99 ? 7.941 9.543 24.034 1.00 8.25 121 GLU A CA 1
ATOM 740 C C . GLU A 1 99 ? 8.319 8.336 24.869 1.00 7.52 121 GLU A C 1
ATOM 741 O O . GLU A 1 99 ? 8.305 7.200 24.380 1.00 6.90 121 GLU A O 1
ATOM 747 N N . ASN A 1 100 ? 8.640 8.551 26.129 1.00 7.37 122 ASN A N 1
ATOM 748 C CA . ASN A 1 100 ? 8.909 7.422 27.023 1.00 7.34 122 ASN A CA 1
ATOM 749 C C . ASN A 1 100 ? 7.677 6.538 27.202 1.00 7.52 122 ASN A C 1
ATOM 750 O O . ASN A 1 100 ? 6.544 7.033 27.303 1.00 7.66 122 ASN A O 1
ATOM 755 N N . LEU A 1 101 ? 7.920 5.226 27.251 1.00 7.75 123 LEU A N 1
ATOM 756 C CA . LEU 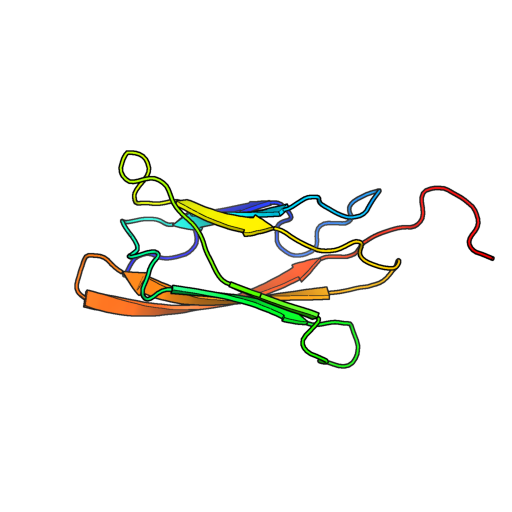A 1 101 ? 6.866 4.219 27.469 1.00 8.17 123 LEU A CA 1
ATOM 757 C C . LEU A 1 101 ? 6.914 3.748 28.910 1.00 8.69 123 LEU A C 1
ATOM 758 O O . LEU A 1 101 ? 7.965 3.359 29.406 1.00 9.89 123 LEU A O 1
ATOM 763 N N . TYR A 1 102 ? 5.771 3.771 29.568 1.00 8.93 124 TYR A N 1
ATOM 764 C CA . TYR A 1 102 ? 5.640 3.365 30.970 1.00 9.26 124 TYR A CA 1
ATOM 765 C C . TYR A 1 102 ? 4.818 2.072 31.152 1.00 10.54 124 TYR A C 1
ATOM 766 O O . TYR A 1 102 ? 5.002 1.467 32.214 1.00 12.49 124 TYR A O 1
#

Solvent-accessible surface area: 6264 Å² total; per-residue (Å²): 107,5,122,58,82,74,14,55,7,38,58,170,54,118,34,70,46,24,19,185,47,0,112,2,105,1,40,17,13,5,68,53,96,158,13,34,0,7,0,32,40,88,120,44,140,94,54,36,88,16,31,120,35,119,109,119,103,72,128,65,1,35,10,78,20,61,154,8,74,59,26,40,15,48,0,96,11,146,2,43,1,74,80,49,79,97,10,106,13,130,19,58,0,24,3,45,74,122,119,113,112,243

Radius of gyration: 13.77 Å; Cα contacts (8 Å, |Δi|>4): 257; chains: 1; bounding box: 26×24×45 Å

CATH classification: 2.60.40.1220

Sequence (102 aa):
HSFLVDASPSAKDHVAASPKLVKLRFGGGVEPAYSSISILDSTGKLVVEGAKGQADKPRELTLDAPELAVGSSYVVKFRVLSSDGHIVEGKYEFTVDPHENLY

B-factor: mean 10.89, std 5.31, range [4.55, 39.26]

Nearest PDB structures (foldseek):
  5icu-assembly1_A  TM=1.010E+00  e=3.279E-22  Methylosinus trichosporium OB3b
  7bk5-assembly1_AAA  TM=8.655E-01  e=6.302E-09  Pseudomonas [fluorescens] SBW25
  6nfr-assembly1_A  TM=8.701E-01  e=6.672E-09  Pseudomonas fluorescens
  2c9r-assembly1_A  TM=8.900E-01  e=6.178E-08  Pseudomonas syringae pv. tomato
  3bcf-assembly1_A  TM=8.241E-01  e=7.044E-06  Halothermothrix orenii H 168

Secondary structure (DSSP, 8-state):
---EEEEES-TT-EESS--SEEEEEESS-B-GGG-EEEEE-TT--EEEEE-B--TT-TTEEEEEPPPPPSEEEEEEEEEEBTTS-EEEEEEEEEE--SS---

InterPro domains:
  IPR007348 CopC domain [PF04234] (1-95)
  IPR014755 Copper resistance protein CopC/internalin, immunoglobulin-like [G3DSA:2.60.40.1220] (1-102)
  IPR014756 Immunoglobulin E-set [SSF81296] (1-96)
  IPR032694 Copper transport protein C/D [PTHR34820] (1-95)